Protein AF-A0A5D4TEB6-F1 (afdb_monomer_lite)

pLDDT: mean 76.33, std 18.15, range [37.53, 95.81]

Sequence (98 aa):
MSCCGKKDDHKHDHSHKQDCFCGRFPKYLLGQLVIVGTVAGTLEGTTFRIACVDEKSGLITLIVATSPIAAQVGSLFYVCCKDIAFIAPVPLTPANGE

Organism: NCBI:txid79883

Secondary structure (DSSP, 8-state):
--SS----------------GGGTTGGGGBTSEEEEEETTEE-TT-EEEEEEEETTTTEEEEEEEE-SSGGGTT-EEEEEGGGEEEEEEPP-------

Structure (mmCIF, N/CA/C/O backbone):
data_AF-A0A5D4TEB6-F1
#
_entry.id   AF-A0A5D4TEB6-F1
#
loop_
_atom_site.group_PDB
_atom_site.id
_atom_site.type_symbol
_atom_site.label_atom_id
_atom_site.label_alt_id
_atom_site.label_comp_id
_atom_site.label_asym_id
_atom_site.label_entity_id
_atom_site.label_seq_id
_atom_site.pdbx_PDB_ins_code
_atom_site.Cartn_x
_atom_site.Cartn_y
_atom_site.Cartn_z
_atom_site.occupancy
_atom_site.B_iso_or_equiv
_atom_site.auth_seq_id
_atom_site.auth_comp_id
_atom_site.auth_asym_id
_atom_site.auth_atom_id
_atom_site.pdbx_PDB_model_num
ATOM 1 N N . MET A 1 1 ? -13.265 4.449 -15.192 1.00 47.88 1 MET A N 1
ATOM 2 C CA . MET A 1 1 ? -11.975 3.769 -14.949 1.00 47.88 1 MET A CA 1
ATOM 3 C C . MET A 1 1 ? -12.185 2.790 -13.808 1.00 47.88 1 MET A C 1
ATOM 5 O O . MET A 1 1 ? -12.609 3.226 -12.752 1.00 47.88 1 MET A O 1
ATOM 9 N N . SER A 1 2 ? -12.018 1.490 -14.042 1.00 57.31 2 SER A N 1
ATOM 10 C CA . SER A 1 2 ? -12.200 0.438 -13.030 1.00 57.31 2 SER A CA 1
ATOM 11 C C . SER A 1 2 ? -10.865 -0.295 -12.908 1.00 57.31 2 SER A C 1
ATOM 13 O O . SER A 1 2 ? -10.377 -0.780 -13.929 1.00 57.31 2 SER A O 1
ATOM 15 N N . CYS A 1 3 ? -10.239 -0.312 -11.723 1.00 69.44 3 CYS A N 1
ATOM 16 C CA . CYS A 1 3 ? -8.960 -1.007 -11.503 1.00 69.44 3 CYS A CA 1
ATOM 17 C C . CYS A 1 3 ? -9.133 -2.533 -11.595 1.00 69.44 3 CYS A C 1
ATOM 19 O O . CYS A 1 3 ? -8.196 -3.226 -11.982 1.00 69.44 3 CYS A O 1
ATOM 21 N N . CYS A 1 4 ? -10.337 -3.038 -11.313 1.00 64.25 4 CYS A N 1
ATOM 22 C CA . CYS A 1 4 ? -10.761 -4.403 -11.608 1.00 64.25 4 CYS A CA 1
ATOM 23 C C . CYS A 1 4 ? -11.790 -4.399 -12.742 1.00 64.25 4 CYS A C 1
ATOM 25 O O . CYS A 1 4 ? -12.721 -3.591 -12.747 1.00 64.25 4 CYS A O 1
ATOM 27 N N . GLY A 1 5 ? -11.609 -5.263 -13.744 1.00 51.81 5 GLY A N 1
ATOM 28 C CA . GLY A 1 5 ? -12.514 -5.342 -14.890 1.00 51.81 5 GLY A CA 1
ATOM 29 C C . GLY A 1 5 ? -13.947 -5.652 -14.450 1.00 51.81 5 GLY A C 1
ATOM 30 O O . GLY A 1 5 ? -14.159 -6.501 -13.586 1.00 51.81 5 GLY A O 1
ATOM 31 N N . LYS A 1 6 ? -14.939 -4.984 -15.054 1.00 45.38 6 LYS A N 1
ATOM 32 C CA . LYS A 1 6 ? -16.350 -5.341 -14.866 1.00 45.38 6 LYS A CA 1
ATOM 33 C C . LYS A 1 6 ? -16.539 -6.830 -15.199 1.00 45.38 6 LYS A C 1
ATOM 35 O O . LYS A 1 6 ? -16.034 -7.330 -16.215 1.00 45.38 6 LYS A O 1
ATOM 40 N N . LYS A 1 7 ? -17.266 -7.544 -14.334 1.00 46.66 7 LYS A N 1
ATOM 41 C CA . LYS A 1 7 ? -17.954 -8.785 -14.707 1.00 46.66 7 LYS A CA 1
ATOM 42 C C . LYS A 1 7 ? -19.071 -8.392 -15.676 1.00 46.66 7 LYS A C 1
ATOM 44 O O . LYS A 1 7 ? -20.205 -8.208 -15.260 1.00 46.66 7 LYS A O 1
ATOM 49 N N . ASP A 1 8 ? -18.721 -8.147 -16.934 1.00 40.78 8 ASP A N 1
ATOM 50 C CA . ASP A 1 8 ? -19.705 -8.117 -18.008 1.00 40.78 8 ASP A CA 1
ATOM 51 C C . ASP A 1 8 ? -20.042 -9.568 -18.360 1.00 40.78 8 ASP A C 1
ATOM 53 O O . ASP A 1 8 ? -19.154 -10.385 -18.616 1.00 40.78 8 ASP A O 1
ATOM 57 N N . ASP A 1 9 ? -21.335 -9.866 -18.293 1.00 45.81 9 ASP A N 1
ATOM 58 C CA . ASP A 1 9 ? -22.005 -11.167 -18.394 1.00 45.81 9 ASP A CA 1
ATOM 59 C C . ASP A 1 9 ? -21.994 -11.745 -19.826 1.00 45.81 9 ASP A C 1
ATOM 61 O O . ASP A 1 9 ? -22.973 -12.306 -20.320 1.00 45.81 9 ASP A O 1
ATOM 65 N N . HIS A 1 10 ? -20.884 -11.585 -20.547 1.00 38.88 10 HIS A N 1
ATOM 66 C CA . HIS A 1 10 ? -20.758 -12.065 -21.915 1.00 38.88 10 HIS A CA 1
ATOM 67 C C . HIS A 1 10 ? -19.728 -13.185 -22.036 1.00 38.88 10 HIS A C 1
ATOM 69 O O . HIS A 1 10 ? -18.532 -13.025 -21.808 1.00 38.88 10 HIS A O 1
ATOM 75 N N . LYS A 1 11 ? -20.291 -14.340 -22.402 1.00 48.81 11 LYS A N 1
ATOM 76 C CA . LYS A 1 11 ? -19.688 -15.529 -23.005 1.00 48.81 11 LYS A CA 1
ATOM 77 C C . LYS A 1 11 ? -18.389 -15.243 -23.771 1.00 48.81 11 LYS A C 1
ATOM 79 O O . LYS A 1 11 ? -18.338 -14.307 -24.560 1.00 48.81 11 LYS A O 1
ATOM 84 N N . HIS A 1 12 ? -17.460 -16.190 -23.631 1.00 42.72 12 HIS A N 1
ATOM 85 C CA . HIS A 1 12 ? -16.189 -16.327 -24.346 1.00 42.72 12 HIS A CA 1
ATOM 86 C C . HIS A 1 12 ? -15.148 -15.247 -24.047 1.00 42.72 12 HIS A C 1
ATOM 88 O O . HIS A 1 12 ? -15.132 -14.207 -24.687 1.00 42.72 12 HIS A O 1
ATOM 94 N N . ASP A 1 13 ? -14.215 -15.561 -23.147 1.00 37.53 13 ASP A N 1
ATOM 95 C CA . ASP A 1 13 ? -12.803 -15.627 -23.535 1.00 37.53 13 ASP A CA 1
ATOM 96 C C . ASP A 1 13 ? -12.008 -16.372 -22.454 1.00 37.53 13 ASP A C 1
ATOM 98 O O . ASP A 1 13 ? -12.177 -16.116 -21.261 1.00 37.53 13 ASP A O 1
ATOM 102 N N . HIS A 1 14 ? -11.140 -17.298 -22.859 1.00 40.38 14 HIS A N 1
ATOM 103 C CA . HIS A 1 14 ? -10.211 -18.049 -22.004 1.00 40.38 14 HIS A CA 1
ATOM 104 C C . HIS A 1 14 ? -9.057 -17.169 -21.476 1.00 40.38 14 HIS A C 1
ATOM 106 O O . HIS A 1 14 ? -7.907 -17.592 -21.392 1.00 40.38 14 HIS A O 1
ATOM 112 N N . SER A 1 15 ? -9.357 -15.933 -21.096 1.00 39.69 15 SER A N 1
ATOM 113 C CA . SER A 1 15 ? -8.461 -15.062 -20.357 1.00 39.69 15 SER A CA 1
ATOM 114 C C . SER A 1 15 ? -8.839 -15.199 -18.892 1.00 39.69 15 SER A C 1
ATOM 116 O O . SER A 1 15 ? -9.914 -14.759 -18.480 1.00 39.69 15 SER A O 1
ATOM 118 N N . HIS A 1 16 ? -7.986 -15.849 -18.098 1.00 42.19 16 HIS A N 1
ATOM 119 C CA . HIS A 1 16 ? -8.039 -15.758 -16.644 1.00 42.19 16 HIS A CA 1
ATOM 120 C C . HIS A 1 16 ? -7.937 -14.272 -16.270 1.00 42.19 16 HIS A C 1
ATOM 122 O O . HIS A 1 16 ? -6.842 -13.758 -16.044 1.00 42.19 16 HIS A O 1
ATOM 128 N N . LYS A 1 17 ? -9.074 -13.560 -16.239 1.00 44.97 17 LYS A N 1
ATOM 129 C CA . LYS A 1 17 ? -9.198 -12.261 -15.582 1.00 44.97 17 LYS A CA 1
ATOM 130 C C . LYS A 1 17 ? -8.688 -12.517 -14.178 1.00 44.97 17 LYS A C 1
ATOM 132 O O . LYS A 1 17 ? -9.351 -13.227 -13.429 1.00 44.97 17 LYS A O 1
ATOM 137 N N . GLN A 1 18 ? -7.476 -12.047 -13.888 1.00 49.16 18 GLN A N 1
ATOM 138 C CA . GLN A 1 18 ? -6.859 -12.182 -12.579 1.00 49.16 18 GLN A CA 1
ATOM 139 C C . GLN A 1 18 ? -7.902 -11.727 -11.569 1.00 49.16 18 GLN A C 1
ATOM 141 O O . GLN A 1 18 ? -8.272 -10.550 -11.559 1.00 49.16 18 GLN A O 1
ATOM 146 N N . ASP A 1 19 ? -8.444 -12.672 -10.801 1.00 51.62 19 ASP A N 1
ATOM 147 C CA . ASP A 1 19 ? -9.309 -12.345 -9.685 1.00 51.62 19 ASP A CA 1
ATOM 148 C C . ASP A 1 19 ? -8.493 -11.397 -8.819 1.00 51.62 19 ASP A C 1
ATOM 150 O O . ASP A 1 19 ? -7.468 -11.769 -8.246 1.00 51.62 19 ASP A O 1
ATOM 154 N N . CYS A 1 20 ? -8.880 -10.125 -8.839 1.00 57.62 20 CYS A N 1
ATOM 155 C CA . CYS A 1 20 ? -8.163 -9.081 -8.147 1.00 57.62 20 CYS A CA 1
ATOM 156 C C . CYS A 1 20 ? -7.994 -9.495 -6.681 1.00 57.62 20 CYS A C 1
ATOM 158 O O . CYS A 1 20 ? -8.970 -9.576 -5.931 1.00 57.62 20 CYS A O 1
ATOM 160 N N . PHE A 1 21 ? -6.751 -9.706 -6.251 1.00 65.56 21 PHE A N 1
ATOM 161 C CA . PHE A 1 21 ? -6.406 -10.093 -4.879 1.00 65.56 21 PHE A CA 1
ATOM 162 C C . PHE A 1 21 ? -6.927 -9.108 -3.809 1.00 65.56 21 PHE A C 1
ATOM 164 O O . PHE A 1 21 ? -7.004 -9.451 -2.627 1.00 65.56 21 PHE A O 1
ATOM 171 N N . CYS A 1 22 ? -7.361 -7.906 -4.220 1.00 62.78 22 CYS A N 1
ATOM 172 C CA . CYS A 1 22 ? -7.999 -6.890 -3.378 1.00 62.78 22 CYS A CA 1
ATOM 173 C C . CYS A 1 22 ? -9.103 -7.432 -2.464 1.00 62.78 22 CYS A C 1
ATOM 175 O O . CYS A 1 22 ? -9.301 -6.900 -1.378 1.00 62.78 22 CYS A O 1
ATOM 177 N N . GLY A 1 23 ? -9.853 -8.441 -2.921 1.00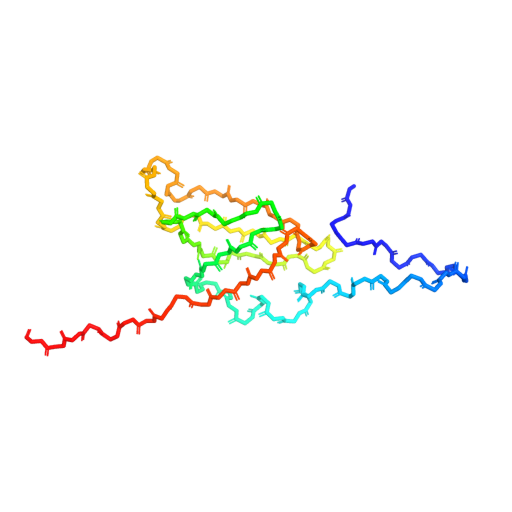 60.12 23 GLY A N 1
ATOM 178 C CA . GLY A 1 23 ? -11.122 -8.833 -2.305 1.00 60.12 23 GLY A CA 1
ATOM 179 C C . GLY A 1 23 ? -11.023 -9.593 -0.982 1.00 60.12 23 GLY A C 1
ATOM 180 O O . GLY A 1 23 ? -12.054 -9.914 -0.400 1.00 60.12 23 GLY A O 1
ATOM 181 N N . ARG A 1 24 ? -9.826 -9.976 -0.513 1.00 66.56 24 ARG A N 1
ATOM 182 C CA . ARG A 1 24 ? -9.705 -10.722 0.758 1.00 66.56 24 ARG A CA 1
ATOM 183 C C . ARG A 1 24 ? -8.505 -10.327 1.595 1.00 66.56 24 ARG A C 1
ATOM 185 O O . ARG A 1 24 ? -8.668 -10.008 2.764 1.00 66.56 24 ARG A O 1
ATOM 192 N N . PHE A 1 25 ? -7.305 -10.345 1.028 1.00 75.44 25 PHE A N 1
ATOM 193 C CA . PHE A 1 25 ? -6.094 -10.262 1.843 1.00 75.44 25 PHE A CA 1
ATOM 194 C C . PHE A 1 25 ? -5.761 -8.854 2.361 1.00 75.44 25 PHE A C 1
ATOM 196 O O . PHE A 1 25 ? -5.521 -8.726 3.562 1.00 75.44 25 PHE A O 1
ATOM 203 N N . PRO A 1 26 ? -5.790 -7.778 1.544 1.00 80.25 26 PRO A N 1
ATOM 204 C CA . PRO A 1 26 ? -5.372 -6.456 2.019 1.00 80.25 26 PRO A CA 1
ATOM 205 C C . PRO A 1 26 ? -6.245 -5.914 3.157 1.00 80.25 26 PRO A C 1
ATOM 207 O O . PRO A 1 26 ? -5.776 -5.129 3.976 1.00 80.25 26 PRO A O 1
ATOM 210 N N . LYS A 1 27 ? -7.500 -6.374 3.255 1.00 81.38 27 LYS A N 1
ATOM 211 C CA . LYS A 1 27 ? -8.413 -6.024 4.350 1.00 81.38 27 LYS A CA 1
ATOM 212 C C . LYS A 1 27 ? -7.908 -6.455 5.729 1.00 81.38 27 LYS A C 1
ATOM 214 O O . LYS A 1 27 ? -8.151 -5.740 6.696 1.00 81.38 27 LYS A O 1
ATOM 219 N N . TYR A 1 28 ? -7.187 -7.574 5.835 1.00 85.81 28 TYR A N 1
ATOM 220 C CA . TYR A 1 28 ? -6.618 -8.023 7.114 1.00 85.81 28 TYR A CA 1
ATOM 221 C C . TYR A 1 28 ? -5.445 -7.156 7.588 1.00 85.81 28 TYR A C 1
ATOM 223 O O . TYR A 1 28 ? -5.077 -7.210 8.757 1.00 85.81 28 TYR A O 1
ATOM 231 N N . LEU A 1 29 ? -4.878 -6.347 6.691 1.00 87.75 29 LEU A N 1
ATOM 232 C CA . LEU A 1 29 ? -3.752 -5.457 6.961 1.00 87.75 29 LEU A CA 1
ATOM 233 C C . LEU A 1 29 ? -4.196 -3.991 7.130 1.00 87.75 29 LEU A C 1
ATOM 235 O O . LEU A 1 29 ? -3.357 -3.090 7.162 1.00 87.75 29 LEU A O 1
ATOM 239 N N . LEU A 1 30 ? -5.506 -3.723 7.234 1.00 89.75 30 LEU A N 1
ATOM 240 C CA . LEU A 1 30 ? -6.023 -2.371 7.465 1.00 89.75 30 LEU A CA 1
ATOM 241 C C . LEU A 1 30 ? -5.423 -1.760 8.737 1.00 89.75 30 LEU A C 1
ATOM 243 O O . LEU A 1 30 ? -5.369 -2.387 9.793 1.00 89.75 30 LEU A O 1
ATOM 247 N N . GLY A 1 31 ? -4.943 -0.523 8.617 1.00 88.31 31 GLY A N 1
ATOM 248 C CA . GLY A 1 31 ? -4.263 0.215 9.681 1.00 88.31 31 GLY A CA 1
ATOM 249 C C . GLY A 1 31 ? -2.836 -0.254 9.997 1.00 88.31 31 GLY A C 1
ATOM 250 O O . GLY A 1 31 ? -2.109 0.475 10.680 1.00 88.31 31 GLY A O 1
ATOM 251 N N . GLN A 1 32 ? -2.402 -1.416 9.498 1.00 90.31 32 GLN A N 1
ATOM 252 C CA . GLN A 1 32 ? -1.061 -1.952 9.737 1.00 90.31 32 GLN A CA 1
ATOM 253 C C . GLN A 1 32 ? -0.011 -1.279 8.854 1.00 90.31 32 GLN A C 1
ATOM 255 O O . GLN A 1 32 ? -0.317 -0.771 7.775 1.00 90.31 32 GLN A O 1
ATOM 260 N N . LEU A 1 33 ? 1.236 -1.282 9.333 1.00 92.69 33 LEU A N 1
ATOM 261 C CA . LEU A 1 33 ? 2.389 -0.823 8.569 1.00 92.69 33 LEU A CA 1
ATOM 262 C C . LEU A 1 33 ? 2.807 -1.915 7.578 1.00 92.69 33 LEU A C 1
ATOM 264 O O . LEU A 1 33 ? 3.035 -3.058 7.971 1.00 92.69 33 LEU A O 1
ATOM 268 N N . VAL A 1 34 ? 2.909 -1.564 6.303 1.00 92.88 34 VAL A N 1
ATOM 269 C CA . VAL A 1 34 ? 3.195 -2.487 5.207 1.00 92.88 34 VAL A CA 1
ATOM 270 C C . VAL A 1 34 ? 4.244 -1.918 4.257 1.00 92.88 34 VAL A C 1
ATOM 272 O O . VAL A 1 34 ? 4.387 -0.705 4.099 1.00 92.88 34 VAL A O 1
ATOM 275 N N . ILE A 1 35 ? 4.949 -2.815 3.581 1.00 92.19 35 ILE A N 1
ATOM 276 C CA . ILE A 1 35 ? 5.733 -2.534 2.382 1.00 92.19 35 ILE A CA 1
ATOM 277 C C . ILE A 1 35 ? 4.878 -2.938 1.185 1.00 92.19 35 ILE A C 1
ATOM 279 O O . ILE A 1 35 ? 4.277 -4.016 1.178 1.00 92.19 35 ILE A O 1
ATOM 283 N N . VAL A 1 36 ? 4.827 -2.073 0.175 1.00 90.62 36 VAL A N 1
ATOM 284 C CA . VAL A 1 36 ? 4.079 -2.312 -1.062 1.00 90.62 36 VAL A CA 1
ATOM 285 C C . VAL A 1 36 ? 5.055 -2.309 -2.228 1.00 90.62 36 VAL A C 1
ATOM 287 O O . VAL A 1 36 ? 5.732 -1.313 -2.478 1.00 90.62 36 VAL A O 1
ATOM 290 N N . GLY A 1 37 ? 5.119 -3.430 -2.943 1.00 89.94 37 GLY A N 1
ATOM 291 C CA . GLY A 1 37 ? 5.813 -3.521 -4.220 1.00 89.94 37 GLY A CA 1
ATOM 292 C C . GLY A 1 37 ? 4.828 -3.398 -5.366 1.00 89.94 37 GLY A C 1
ATOM 293 O O . GLY A 1 37 ? 3.813 -4.095 -5.382 1.00 89.94 37 GLY A O 1
ATOM 294 N N . THR A 1 38 ? 5.122 -2.526 -6.328 1.00 88.25 38 THR A N 1
ATOM 295 C CA . THR A 1 38 ? 4.332 -2.409 -7.559 1.00 88.25 38 THR A CA 1
ATOM 296 C C . THR A 1 38 ? 4.985 -3.194 -8.692 1.00 88.25 38 THR A C 1
ATOM 298 O O . THR A 1 38 ? 6.179 -3.487 -8.643 1.00 88.25 38 THR A O 1
ATOM 301 N N . VAL A 1 39 ? 4.227 -3.509 -9.740 1.00 85.38 39 VAL A N 1
ATOM 302 C CA . VAL A 1 39 ? 4.756 -4.141 -10.963 1.00 85.38 39 VAL A CA 1
ATOM 303 C C . VAL A 1 39 ? 5.794 -3.268 -11.678 1.00 85.38 39 VAL A C 1
ATOM 305 O O . VAL A 1 39 ? 6.635 -3.790 -12.401 1.00 85.38 39 VAL A O 1
ATOM 308 N N . ALA A 1 40 ? 5.764 -1.949 -11.456 1.00 84.25 40 ALA A N 1
ATOM 309 C CA . ALA A 1 40 ? 6.755 -1.003 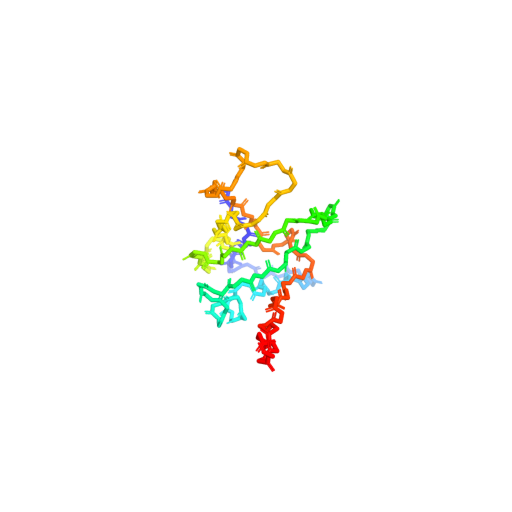-11.967 1.00 84.25 40 ALA A CA 1
ATOM 310 C C . ALA A 1 40 ? 8.016 -0.909 -11.084 1.00 84.25 40 ALA A C 1
ATOM 312 O O . ALA A 1 40 ? 8.983 -0.256 -11.470 1.00 84.25 40 ALA A O 1
ATOM 313 N N . GLY A 1 41 ? 8.010 -1.542 -9.906 1.00 78.00 41 GLY A N 1
ATOM 314 C CA . GLY A 1 41 ? 9.095 -1.502 -8.928 1.00 78.00 41 GLY A CA 1
ATOM 315 C C . GLY A 1 41 ? 8.622 -1.180 -7.507 1.00 78.00 41 GLY A C 1
ATOM 316 O O . GLY A 1 41 ? 7.465 -0.827 -7.254 1.00 78.00 41 GLY A O 1
ATOM 317 N N . THR A 1 42 ? 9.532 -1.323 -6.550 1.00 73.06 42 THR A N 1
ATOM 318 C CA . THR A 1 42 ? 9.325 -0.992 -5.135 1.00 73.06 42 THR A CA 1
ATOM 319 C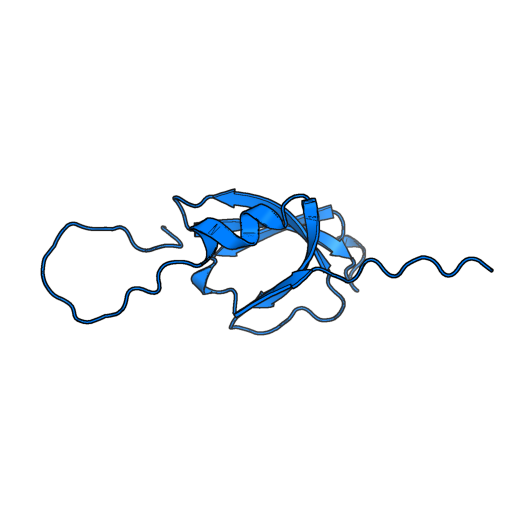 C . THR A 1 42 ? 9.830 0.411 -4.824 1.00 73.06 42 THR A C 1
ATOM 321 O O . THR A 1 42 ? 10.897 0.808 -5.285 1.00 73.06 42 THR A O 1
ATOM 324 N N . LEU A 1 43 ? 9.100 1.145 -3.985 1.00 76.94 43 LEU A N 1
ATOM 325 C CA . LEU A 1 43 ? 9.591 2.393 -3.401 1.00 76.94 43 LEU A CA 1
ATOM 326 C C . LEU A 1 43 ? 10.448 2.056 -2.176 1.00 76.94 43 LEU A C 1
ATOM 328 O O . LEU A 1 43 ? 9.937 1.925 -1.063 1.00 76.94 43 LEU A O 1
ATOM 332 N N . GLU A 1 44 ? 11.748 1.858 -2.392 1.00 79.12 44 GLU A N 1
ATOM 333 C CA . GLU A 1 44 ? 12.687 1.544 -1.311 1.00 79.12 44 GLU A CA 1
ATOM 334 C C . GLU A 1 44 ? 12.663 2.609 -0.204 1.00 79.12 44 GLU A C 1
ATOM 336 O O . GLU A 1 44 ? 12.469 3.802 -0.447 1.00 79.12 44 GLU A O 1
ATOM 341 N N . GLY A 1 45 ? 12.802 2.166 1.049 1.00 81.75 45 GLY A N 1
ATOM 342 C CA . GLY A 1 45 ? 12.749 3.041 2.226 1.00 81.75 45 GLY A CA 1
ATOM 343 C C . GLY A 1 45 ? 11.368 3.640 2.530 1.00 81.75 45 GLY A C 1
ATOM 344 O O . GLY A 1 45 ? 11.233 4.394 3.497 1.00 81.75 45 GLY A O 1
ATOM 345 N N . THR A 1 46 ? 10.339 3.305 1.744 1.00 90.81 46 THR A N 1
ATOM 346 C CA . THR A 1 46 ? 8.978 3.810 1.938 1.00 90.81 46 THR A CA 1
ATOM 347 C C . THR A 1 46 ? 8.079 2.727 2.520 1.00 90.81 46 THR A C 1
ATOM 349 O O . THR A 1 46 ? 7.961 1.632 1.972 1.00 90.81 46 THR A O 1
ATOM 352 N N . THR A 1 47 ? 7.417 3.038 3.632 1.00 94.00 47 THR A N 1
ATOM 353 C CA . THR A 1 47 ? 6.394 2.170 4.226 1.00 94.00 47 THR A CA 1
ATOM 354 C C . THR A 1 47 ? 5.058 2.887 4.255 1.00 94.00 47 THR A C 1
ATOM 356 O O . THR A 1 47 ? 4.985 4.118 4.281 1.00 94.00 47 THR A O 1
ATOM 359 N N . PHE A 1 48 ? 3.985 2.107 4.253 1.00 94.94 48 PHE A N 1
ATOM 360 C CA . PHE A 1 48 ? 2.627 2.608 4.126 1.00 94.94 48 PHE A CA 1
ATOM 361 C C . PHE A 1 48 ? 1.735 2.057 5.228 1.00 94.94 48 PHE A C 1
ATOM 363 O O . PHE A 1 48 ? 1.968 0.969 5.738 1.00 94.94 48 PHE A O 1
ATOM 370 N N . ARG A 1 49 ? 0.661 2.771 5.554 1.00 94.88 49 ARG A N 1
ATOM 371 C CA . ARG A 1 49 ? -0.498 2.204 6.246 1.00 94.88 49 ARG A CA 1
ATOM 372 C C . ARG A 1 49 ? -1.647 2.045 5.275 1.00 94.88 49 ARG A C 1
ATOM 374 O O . ARG A 1 49 ? -1.951 2.978 4.534 1.00 94.88 49 ARG A O 1
ATOM 381 N N . ILE A 1 50 ? -2.310 0.894 5.300 1.00 92.81 50 ILE A N 1
ATOM 382 C CA . ILE A 1 50 ? -3.511 0.697 4.486 1.00 92.81 50 ILE A CA 1
ATOM 383 C C . ILE A 1 50 ? -4.677 1.420 5.158 1.00 92.81 50 ILE A C 1
ATOM 385 O O . ILE A 1 50 ? -5.110 1.031 6.240 1.00 92.81 50 ILE A O 1
ATOM 389 N N . ALA A 1 51 ? -5.176 2.475 4.520 1.00 92.44 51 ALA A N 1
ATOM 390 C CA . ALA A 1 51 ? -6.295 3.264 5.024 1.00 92.44 51 ALA A CA 1
ATOM 391 C C . ALA A 1 51 ? -7.643 2.691 4.580 1.00 92.44 51 ALA A C 1
ATOM 393 O O . ALA A 1 51 ? -8.584 2.634 5.367 1.00 92.44 51 ALA A O 1
ATOM 394 N N . CYS A 1 52 ? -7.745 2.274 3.317 1.00 89.75 52 CYS A N 1
ATOM 395 C CA . CYS A 1 52 ? -8.985 1.755 2.750 1.00 89.75 52 CYS A CA 1
ATOM 396 C C . CYS A 1 52 ? -8.704 0.795 1.592 1.00 89.75 52 CYS A C 1
ATOM 398 O O . CYS A 1 52 ? -7.704 0.930 0.886 1.00 89.75 52 CYS A O 1
ATOM 400 N N . VAL A 1 53 ? -9.616 -0.154 1.388 1.00 87.75 53 VAL A N 1
ATOM 401 C CA . VAL A 1 53 ? -9.631 -1.073 0.249 1.00 87.75 53 VAL A CA 1
ATOM 402 C C . VAL A 1 53 ? -11.033 -1.030 -0.349 1.00 87.75 53 VAL A C 1
ATOM 404 O O . VAL A 1 53 ? -11.984 -1.518 0.262 1.00 87.75 53 VAL A O 1
ATOM 407 N N . ASP A 1 54 ? -11.165 -0.448 -1.538 1.00 86.06 54 ASP A N 1
ATOM 408 C CA . ASP A 1 54 ? -12.403 -0.493 -2.311 1.00 86.06 54 ASP A CA 1
ATOM 409 C C . ASP A 1 54 ? -12.368 -1.706 -3.244 1.00 86.06 54 ASP A C 1
ATOM 411 O O . ASP A 1 54 ? -11.751 -1.693 -4.308 1.00 86.06 54 ASP A O 1
ATOM 415 N N . GLU A 1 55 ? -13.049 -2.774 -2.838 1.00 78.88 55 GLU A N 1
ATOM 416 C CA . GLU A 1 55 ? -13.126 -4.021 -3.603 1.00 78.88 55 GLU A CA 1
ATOM 417 C C . GLU A 1 55 ? -13.892 -3.881 -4.913 1.00 78.88 55 GLU A C 1
ATOM 419 O O . GLU A 1 55 ? -13.641 -4.635 -5.852 1.00 78.88 55 GLU A O 1
ATOM 424 N N . LYS A 1 56 ? -14.837 -2.937 -4.982 1.00 77.62 56 LYS A N 1
ATOM 425 C CA . LYS A 1 56 ? -15.668 -2.759 -6.170 1.00 77.62 56 LYS A CA 1
ATOM 426 C C . LYS A 1 56 ? -14.852 -2.130 -7.287 1.00 77.62 56 LYS A C 1
ATOM 428 O O . LYS A 1 56 ? -14.966 -2.556 -8.435 1.00 77.62 56 LYS A O 1
ATOM 433 N N . SER A 1 57 ? -14.051 -1.117 -6.961 1.00 81.69 57 SER A N 1
ATOM 434 C CA . SER A 1 57 ? -13.167 -0.487 -7.941 1.00 81.69 57 SER A CA 1
ATOM 435 C C . SER A 1 57 ? -11.837 -1.216 -8.091 1.00 81.69 57 SER A C 1
ATOM 437 O O . SER A 1 57 ? -11.275 -1.171 -9.183 1.00 81.69 57 SER A O 1
ATOM 439 N N . GLY A 1 58 ? -11.361 -1.914 -7.055 1.00 83.00 58 GLY A N 1
ATOM 440 C CA . GLY A 1 58 ? -10.031 -2.521 -6.996 1.00 83.00 58 GLY A CA 1
ATOM 441 C C . GLY A 1 58 ? -8.932 -1.556 -6.558 1.00 83.00 58 GLY A C 1
ATOM 442 O O . GLY A 1 58 ? -7.780 -1.723 -6.967 1.00 83.00 58 GLY A O 1
ATOM 443 N N . LEU A 1 59 ? -9.294 -0.510 -5.817 1.00 87.69 59 LEU A N 1
ATOM 444 C CA . LEU A 1 59 ? -8.392 0.562 -5.420 1.00 87.69 59 LEU A CA 1
ATOM 445 C C . LEU A 1 59 ? -7.993 0.414 -3.950 1.00 87.69 59 LEU A C 1
ATOM 447 O O . LEU A 1 59 ? -8.837 0.181 -3.084 1.00 87.69 59 LEU A O 1
ATOM 451 N N . ILE A 1 60 ? -6.702 0.579 -3.669 1.00 90.06 60 ILE A N 1
ATOM 452 C CA . ILE A 1 60 ? -6.167 0.621 -2.309 1.00 90.06 60 ILE A CA 1
ATOM 453 C C . ILE A 1 60 ? -5.679 2.035 -2.015 1.00 90.06 60 ILE A C 1
ATOM 455 O O . ILE A 1 60 ? -4.881 2.599 -2.767 1.00 90.06 60 ILE A O 1
ATOM 459 N N . THR A 1 61 ? -6.152 2.582 -0.899 1.00 92.81 61 THR A N 1
ATOM 460 C CA . THR A 1 61 ? -5.696 3.861 -0.359 1.00 92.81 61 THR A CA 1
ATOM 461 C C . THR A 1 61 ? -4.656 3.600 0.717 1.00 92.81 61 THR A C 1
ATOM 463 O O . THR A 1 61 ? -4.926 2.936 1.721 1.00 92.81 61 THR A O 1
ATOM 466 N N . LEU A 1 62 ? -3.470 4.152 0.510 1.00 94.12 62 LEU A N 1
ATOM 467 C CA . LEU A 1 62 ? -2.307 4.033 1.371 1.00 94.12 62 LEU A CA 1
ATOM 468 C C . LEU A 1 62 ? -1.959 5.406 1.956 1.00 94.12 62 LEU A C 1
ATOM 470 O O . LEU A 1 62 ? -2.076 6.422 1.278 1.00 94.12 62 LEU A O 1
ATOM 474 N N . ILE A 1 63 ? -1.508 5.437 3.204 1.00 95.81 63 ILE A N 1
ATOM 475 C CA . ILE A 1 63 ? -0.910 6.620 3.834 1.00 95.81 63 ILE A CA 1
ATOM 476 C C . ILE A 1 63 ? 0.586 6.365 3.942 1.00 95.81 63 ILE A C 1
ATOM 478 O O . ILE A 1 63 ? 0.983 5.340 4.494 1.00 95.81 63 ILE A O 1
ATOM 482 N N . VAL A 1 64 ? 1.418 7.279 3.450 1.00 95.00 64 VAL A N 1
ATOM 483 C CA . VAL A 1 64 ? 2.875 7.170 3.606 1.00 95.00 64 VAL A CA 1
ATOM 484 C C . VAL A 1 64 ? 3.228 7.314 5.085 1.00 95.00 64 VAL A C 1
ATOM 486 O O . VAL A 1 64 ? 2.978 8.354 5.692 1.00 95.00 64 VAL A O 1
ATOM 489 N N . ALA A 1 65 ? 3.799 6.271 5.676 1.00 93.50 65 ALA A N 1
ATOM 490 C CA . ALA A 1 65 ? 4.172 6.242 7.086 1.00 93.50 65 ALA A CA 1
ATOM 491 C C . ALA A 1 65 ? 5.652 6.586 7.290 1.00 93.50 65 ALA A C 1
ATOM 493 O O . ALA A 1 65 ? 5.989 7.340 8.198 1.00 93.50 65 ALA A O 1
ATOM 494 N N . THR A 1 66 ? 6.522 6.082 6.416 1.00 92.69 66 THR A N 1
ATOM 495 C CA . THR A 1 66 ? 7.931 6.485 6.331 1.00 92.69 66 THR A CA 1
ATOM 496 C C . THR A 1 66 ? 8.293 6.700 4.872 1.00 92.69 66 THR A C 1
ATOM 498 O O . THR A 1 66 ? 7.771 6.003 4.007 1.00 92.69 66 THR A O 1
ATOM 501 N N . SER A 1 67 ? 9.175 7.654 4.594 1.00 90.94 67 SER A N 1
ATOM 502 C CA . SER A 1 67 ? 9.744 7.885 3.265 1.00 90.94 67 SER A CA 1
ATOM 503 C C . SER A 1 67 ? 11.117 8.542 3.427 1.00 90.94 67 SER A C 1
ATOM 505 O O . SER A 1 67 ? 11.288 9.332 4.362 1.00 90.94 67 SER A O 1
ATOM 507 N N . PRO A 1 68 ? 12.086 8.281 2.528 1.00 88.31 68 PRO A N 1
ATOM 508 C CA . PRO A 1 68 ? 13.320 9.066 2.460 1.00 88.31 68 PRO A CA 1
ATOM 509 C C . PRO A 1 68 ? 13.051 10.556 2.182 1.00 88.31 68 PRO A C 1
ATOM 511 O O . PRO A 1 68 ? 13.877 11.408 2.498 1.00 88.31 68 PRO A O 1
ATOM 514 N N . ILE A 1 69 ? 11.884 10.888 1.621 1.00 88.69 69 ILE A N 1
ATOM 515 C CA . ILE A 1 69 ? 11.440 12.258 1.379 1.00 88.69 69 ILE A CA 1
ATOM 516 C C . ILE A 1 69 ? 10.450 12.642 2.485 1.00 88.69 69 ILE A C 1
ATOM 518 O O . ILE A 1 69 ? 9.261 12.335 2.402 1.00 88.69 69 ILE A O 1
ATOM 522 N N . ALA A 1 70 ? 10.926 13.351 3.514 1.00 83.62 70 ALA A N 1
ATOM 523 C CA . ALA A 1 70 ? 10.133 13.694 4.704 1.00 83.62 70 ALA A CA 1
ATOM 524 C C . ALA A 1 70 ? 8.794 14.392 4.386 1.00 83.62 70 ALA A C 1
ATOM 526 O O . ALA A 1 70 ? 7.790 14.125 5.039 1.00 83.62 70 ALA A O 1
ATOM 527 N N . ALA A 1 71 ? 8.754 15.226 3.340 1.00 88.31 71 ALA A N 1
ATOM 528 C CA . ALA A 1 71 ? 7.544 15.928 2.905 1.00 88.31 71 ALA A CA 1
ATOM 529 C C . ALA A 1 71 ? 6.413 14.995 2.422 1.00 88.31 71 ALA A C 1
ATOM 531 O O . ALA A 1 71 ? 5.271 15.430 2.313 1.00 88.31 71 ALA A O 1
ATOM 532 N N . GLN A 1 72 ? 6.710 13.727 2.120 1.00 88.06 72 GLN A N 1
ATOM 533 C CA . GLN A 1 72 ? 5.708 12.754 1.684 1.00 88.06 72 GLN A CA 1
ATOM 534 C C . GLN A 1 72 ? 5.005 12.057 2.850 1.00 88.06 72 GLN A C 1
ATOM 536 O O . GLN A 1 72 ? 3.927 11.505 2.647 1.00 88.06 72 GLN A O 1
ATOM 541 N N . VAL A 1 73 ? 5.572 12.071 4.061 1.00 92.00 73 VAL A N 1
ATOM 542 C CA . VAL A 1 73 ? 4.976 11.395 5.222 1.00 92.00 73 VAL A CA 1
ATOM 543 C C . VAL A 1 73 ? 3.606 12.006 5.537 1.00 92.00 73 VAL A C 1
ATOM 545 O O . VAL A 1 73 ? 3.447 13.221 5.588 1.00 92.00 73 VAL A O 1
ATOM 548 N N . GLY A 1 74 ? 2.597 11.152 5.708 1.00 92.94 74 GLY A N 1
ATOM 549 C CA . GLY A 1 74 ? 1.196 11.540 5.887 1.00 92.94 74 GLY A CA 1
ATOM 550 C C . GLY A 1 74 ? 0.420 11.767 4.584 1.00 92.94 74 GLY A C 1
ATOM 551 O O . GLY A 1 74 ? -0.802 11.902 4.631 1.00 92.94 74 GLY A O 1
ATOM 552 N N . SER A 1 75 ? 1.082 11.761 3.423 1.00 94.12 75 SER A N 1
ATOM 553 C CA . SER A 1 75 ? 0.404 11.888 2.128 1.00 94.12 75 SER A CA 1
ATOM 554 C C . SER A 1 75 ? -0.402 10.638 1.780 1.00 94.12 75 SER A C 1
ATOM 556 O O . SER A 1 75 ? -0.047 9.517 2.158 1.00 94.12 75 SER A O 1
ATOM 558 N N . LEU A 1 76 ? -1.473 10.838 1.009 1.00 93.25 76 LEU A N 1
ATOM 559 C CA . LEU A 1 76 ? -2.288 9.762 0.454 1.00 93.25 76 LEU A CA 1
ATOM 560 C C . LEU A 1 76 ? -1.712 9.276 -0.873 1.00 93.25 76 LEU A C 1
ATOM 562 O O . LEU A 1 76 ? -1.382 10.070 -1.752 1.00 93.25 76 LEU A O 1
ATOM 566 N N . PHE A 1 77 ? -1.653 7.960 -1.027 1.00 90.69 77 PHE A N 1
ATOM 567 C CA . PHE A 1 77 ? -1.242 7.284 -2.243 1.00 90.69 77 PHE A CA 1
ATOM 568 C C . PHE A 1 77 ? -2.324 6.289 -2.658 1.00 90.69 77 PHE A C 1
ATOM 570 O O . PHE A 1 77 ? -2.800 5.498 -1.845 1.00 90.69 77 PHE A O 1
ATOM 577 N N . TYR A 1 78 ? -2.727 6.335 -3.923 1.00 90.12 78 TYR A N 1
ATOM 578 C CA . TYR A 1 78 ? -3.794 5.498 -4.462 1.00 90.12 78 TYR A CA 1
ATOM 579 C C . TYR A 1 78 ? -3.197 4.549 -5.489 1.00 90.12 78 TYR A C 1
ATOM 581 O O . TYR A 1 78 ? -2.528 4.991 -6.421 1.00 90.12 78 TYR A O 1
ATOM 589 N N . VAL A 1 79 ? -3.444 3.252 -5.332 1.00 88.75 79 VAL A N 1
ATOM 590 C CA . VAL A 1 79 ? -2.890 2.232 -6.225 1.00 88.75 79 VAL A CA 1
ATOM 591 C C . VAL A 1 79 ? -3.965 1.232 -6.633 1.00 88.75 79 VAL A C 1
ATOM 593 O O . VAL A 1 79 ? -4.770 0.782 -5.815 1.00 88.75 79 VAL A O 1
ATOM 596 N N . CYS A 1 80 ? -3.995 0.891 -7.920 1.00 87.94 80 CYS A N 1
ATOM 597 C CA . CYS A 1 80 ? -4.831 -0.191 -8.420 1.00 87.94 80 CYS A CA 1
ATOM 598 C C . CYS A 1 80 ? -4.200 -1.534 -8.037 1.00 87.94 80 CYS A C 1
ATOM 600 O O . CYS A 1 80 ? -3.014 -1.744 -8.273 1.00 87.94 80 CYS A O 1
ATOM 6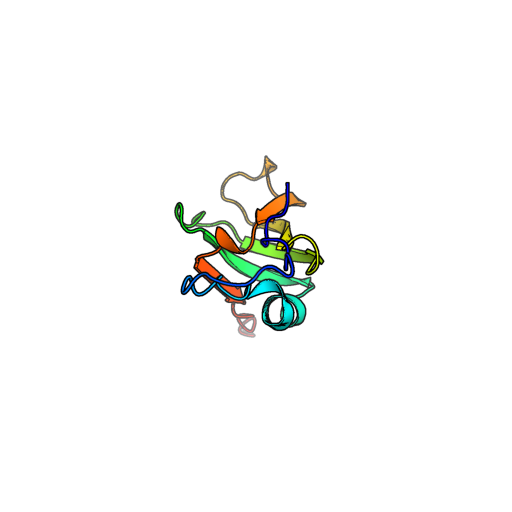02 N N . CYS A 1 81 ? -4.979 -2.493 -7.533 1.00 84.38 81 CYS A N 1
ATOM 603 C CA . CYS A 1 81 ? -4.403 -3.777 -7.115 1.00 84.38 81 CYS A CA 1
ATOM 604 C C . C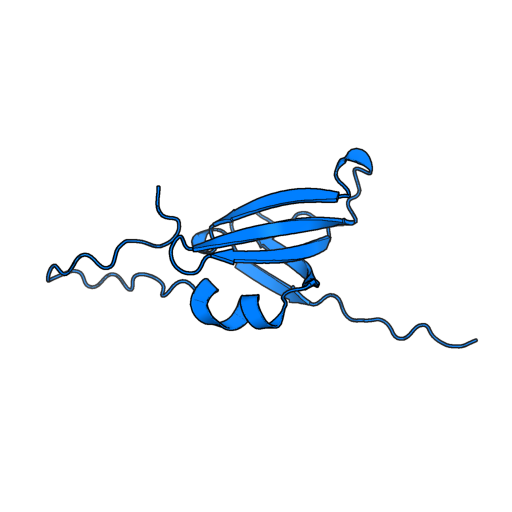YS A 1 81 ? -3.711 -4.559 -8.231 1.00 84.38 81 CYS A C 1
ATOM 606 O O . CYS A 1 81 ? -2.788 -5.309 -7.944 1.00 84.38 81 CYS A O 1
ATOM 608 N N . LYS A 1 82 ? -4.151 -4.408 -9.488 1.00 83.56 82 LYS A N 1
ATOM 609 C CA . LYS A 1 82 ? -3.495 -5.045 -10.642 1.00 83.56 82 LYS A CA 1
ATOM 610 C C . LYS A 1 82 ? -2.039 -4.594 -10.820 1.00 83.56 82 LYS A C 1
ATOM 612 O O . LYS A 1 82 ? -1.255 -5.303 -11.435 1.00 83.56 82 LYS A O 1
ATOM 617 N N . ASP A 1 83 ? -1.699 -3.425 -10.279 1.00 86.75 83 ASP A N 1
ATOM 618 C CA . ASP A 1 83 ? -0.366 -2.841 -10.359 1.00 86.75 83 ASP A CA 1
ATOM 619 C C . ASP A 1 83 ? 0.460 -3.170 -9.103 1.00 86.75 83 ASP A C 1
ATOM 621 O O . ASP A 1 83 ? 1.607 -2.749 -8.997 1.00 86.75 83 ASP A O 1
ATOM 625 N N . ILE A 1 84 ? -0.090 -3.934 -8.151 1.00 87.00 84 ILE A N 1
ATOM 626 C CA . ILE A 1 84 ? 0.603 -4.389 -6.943 1.00 87.00 84 ILE A CA 1
ATOM 627 C C . ILE A 1 84 ? 1.173 -5.783 -7.196 1.00 87.00 84 ILE A C 1
ATOM 629 O O . ILE A 1 84 ? 0.438 -6.724 -7.482 1.00 87.00 84 ILE A O 1
ATOM 633 N N . ALA A 1 85 ? 2.485 -5.925 -7.031 1.00 87.69 85 ALA A N 1
ATOM 634 C CA . ALA A 1 85 ? 3.165 -7.213 -7.068 1.00 87.69 85 ALA A CA 1
ATOM 635 C C . ALA A 1 85 ? 3.067 -7.939 -5.716 1.00 87.69 85 ALA A C 1
ATOM 637 O O . ALA A 1 85 ? 2.835 -9.144 -5.677 1.00 87.69 85 ALA A O 1
ATOM 638 N N . PHE A 1 86 ? 3.224 -7.213 -4.601 1.00 87.88 86 PHE A N 1
ATOM 639 C CA . PHE A 1 86 ? 3.083 -7.773 -3.255 1.00 87.88 86 PHE A CA 1
ATOM 640 C C . PHE A 1 86 ? 2.753 -6.709 -2.201 1.00 87.88 86 PHE A C 1
ATOM 642 O O . PHE A 1 86 ? 3.053 -5.524 -2.359 1.00 87.88 86 PHE A O 1
ATOM 649 N N . ILE A 1 87 ? 2.181 -7.170 -1.087 1.00 89.56 87 ILE A N 1
ATOM 650 C CA . ILE A 1 87 ? 2.016 -6.407 0.151 1.00 89.56 87 ILE A CA 1
ATOM 651 C C . ILE A 1 87 ? 2.562 -7.271 1.282 1.00 89.56 87 ILE A C 1
ATOM 653 O O . ILE A 1 87 ? 2.113 -8.404 1.454 1.00 89.56 87 ILE A O 1
ATOM 657 N N . ALA A 1 88 ? 3.509 -6.740 2.049 1.00 89.75 88 ALA A N 1
ATOM 658 C CA . A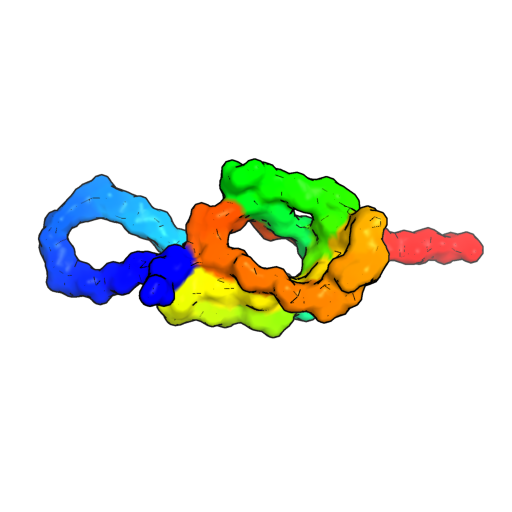LA A 1 88 ? 4.095 -7.432 3.190 1.00 89.75 88 ALA A CA 1
ATOM 659 C C . ALA A 1 88 ? 3.940 -6.582 4.458 1.00 89.75 88 ALA A C 1
ATOM 661 O O . ALA A 1 88 ? 4.270 -5.396 4.418 1.00 89.75 88 ALA A O 1
ATOM 662 N N . PRO A 1 89 ? 3.457 -7.139 5.581 1.00 90.31 89 PRO A N 1
ATOM 663 C CA . PRO A 1 89 ? 3.487 -6.431 6.854 1.00 90.31 89 PRO A CA 1
ATOM 664 C C . PRO A 1 89 ? 4.937 -6.158 7.263 1.00 90.31 89 PRO A C 1
ATOM 666 O O . PRO A 1 89 ? 5.804 -7.023 7.127 1.00 90.31 89 PRO A O 1
ATOM 669 N N . VAL A 1 90 ? 5.204 -4.958 7.774 1.00 88.31 90 VAL A N 1
ATOM 670 C CA . VAL A 1 90 ? 6.483 -4.665 8.425 1.00 88.31 90 VAL A CA 1
ATOM 671 C C . VAL A 1 90 ? 6.486 -5.417 9.756 1.00 88.31 90 VAL A C 1
ATOM 673 O O . VAL A 1 90 ? 5.536 -5.243 10.528 1.00 88.31 90 VAL A O 1
ATOM 676 N N . PRO A 1 91 ? 7.499 -6.255 10.047 1.00 77.31 91 PRO A N 1
ATOM 677 C CA . PRO A 1 91 ? 7.604 -6.905 11.343 1.00 77.31 91 PRO A CA 1
ATOM 678 C C . PRO A 1 91 ? 7.529 -5.847 12.440 1.00 77.31 91 PRO A C 1
ATOM 680 O O . PRO A 1 91 ? 8.275 -4.869 12.414 1.00 77.31 91 PRO A O 1
ATOM 683 N N . LEU A 1 92 ? 6.632 -6.039 13.408 1.00 65.31 92 LEU A N 1
ATOM 684 C CA . LEU A 1 92 ? 6.754 -5.343 14.679 1.00 65.31 92 LEU A CA 1
ATOM 685 C C . LEU A 1 92 ? 8.030 -5.898 15.302 1.00 65.31 92 LEU A C 1
ATOM 687 O O . LEU A 1 92 ? 8.006 -6.986 15.874 1.00 65.31 92 LEU A O 1
ATOM 691 N N . THR A 1 93 ? 9.165 -5.226 15.122 1.00 61.16 93 THR A N 1
ATOM 692 C CA . THR A 1 93 ? 10.332 -5.527 15.940 1.00 61.16 93 THR A CA 1
ATOM 693 C C . THR A 1 93 ? 9.858 -5.374 17.382 1.00 61.16 93 THR A C 1
ATOM 695 O O . THR A 1 93 ? 9.386 -4.285 17.731 1.00 61.16 93 THR A O 1
ATOM 698 N N . PRO A 1 94 ? 9.898 -6.423 18.227 1.00 53.16 94 PRO A N 1
ATOM 699 C CA . PRO A 1 94 ? 9.798 -6.171 19.649 1.00 53.16 94 PRO A CA 1
ATOM 700 C C . PRO A 1 94 ? 10.919 -5.180 19.953 1.00 53.16 94 PRO A C 1
ATOM 702 O O . PRO A 1 94 ? 12.066 -5.397 19.555 1.00 53.16 94 PRO A O 1
ATOM 705 N N . ALA A 1 95 ? 10.574 -4.044 20.557 1.00 54.56 95 ALA A N 1
ATOM 706 C CA . ALA A 1 95 ? 11.581 -3.212 21.181 1.00 54.56 95 ALA A CA 1
ATOM 707 C C . ALA A 1 95 ? 12.303 -4.145 22.153 1.00 54.56 95 ALA A C 1
ATOM 709 O O . ALA A 1 95 ? 11.686 -4.617 23.109 1.00 54.56 95 ALA A O 1
ATOM 710 N N . ASN A 1 96 ? 13.546 -4.516 21.839 1.00 53.47 96 ASN A N 1
ATOM 711 C CA . ASN A 1 96 ? 14.388 -5.200 22.802 1.00 53.47 96 ASN A CA 1
ATOM 712 C C . ASN A 1 96 ? 14.389 -4.307 24.038 1.00 53.47 96 ASN A C 1
ATOM 714 O O . ASN A 1 96 ? 14.808 -3.152 23.973 1.00 53.47 96 ASN A O 1
ATOM 718 N N . GLY A 1 97 ? 13.811 -4.828 25.116 1.00 53.00 97 GLY A N 1
ATOM 719 C CA . GLY A 1 97 ? 14.031 -4.280 26.434 1.00 53.00 97 GLY A CA 1
ATOM 720 C C . GLY A 1 97 ? 15.496 -4.501 26.765 1.00 53.00 97 GLY A C 1
ATOM 721 O O . GLY A 1 97 ? 15.910 -5.644 26.948 1.00 53.00 97 GLY A O 1
ATOM 722 N N . GLU A 1 98 ? 16.243 -3.409 26.806 1.00 40.97 98 GLU A N 1
ATOM 723 C CA . GLU A 1 98 ? 17.429 -3.244 27.641 1.00 40.97 98 GLU A CA 1
ATOM 724 C C . GLU A 1 98 ? 17.214 -2.006 28.512 1.00 40.97 98 GLU A C 1
ATOM 726 O O . GLU A 1 98 ? 16.744 -0.977 27.969 1.00 40.97 98 GLU A O 1
#

Radius of gyration: 15.86 Å; chains: 1; bounding box: 39×34×52 Å

Foldseek 3Di:
DALQDDPPVDDDDPDPSPQQPLPPDVVVQAQFKKFWAFPVGGQPQWIWHFPDGDSRRQKTWTATCTHPPPVRHRPIDIDRSVGTPDIGGDDPPPPPDD